Protein AF-A0A699JMF4-F1 (afdb_monomer_lite)

Sequence (129 aa):
PKIESVGDKENGKSSTGLNDEMCTFCEMAVVWMRNQIKRNETEDNIINYVNELCDRIPSPMGESAVECKSLSSLPTIAFTIGGKTFELTPEQYVLKISEGDVAQCISGFTAMDVPPPLGPLWYLPTAPF

Radius of gyration: 21.79 Å; chains: 1; bounding box: 47×46×60 Å

Foldseek 3Di:
DDDDDDDDDDDDDDDDPPVVVLVVLVVVLVVQLVVVVVVPDDPVVSVVSVVVSVVVRDDPQVVFWDDPVCLVVDDWDWDQDPNDIDTDGSVRQWDWPDDDPPTIIGGNDDDDDDDPPVDDDDDDDPDPD

Organism: Tanacetum cinerariifolium (NCBI:txid118510)

Structure (mmCIF, N/CA/C/O backbone):
data_AF-A0A699JMF4-F1
#
_entry.id   AF-A0A699JMF4-F1
#
loop_
_atom_site.group_PDB
_atom_site.id
_atom_site.type_symbol
_atom_site.label_atom_id
_atom_site.label_alt_id
_atom_site.label_comp_id
_atom_site.label_asym_id
_atom_site.label_entity_id
_atom_site.label_seq_id
_atom_site.pdbx_PDB_ins_code
_atom_site.Cartn_x
_atom_site.Cartn_y
_atom_site.Cartn_z
_atom_site.occupancy
_atom_site.B_iso_or_equiv
_atom_site.auth_seq_id
_atom_site.auth_comp_id
_atom_site.auth_asym_id
_atom_site.auth_atom_id
_atom_site.pdbx_PDB_model_num
ATOM 1 N N . PRO A 1 1 ? 20.951 28.473 37.637 1.00 33.50 1 PRO A N 1
ATOM 2 C CA . PRO A 1 1 ? 20.824 29.824 37.042 1.00 33.50 1 PRO A CA 1
ATOM 3 C C . PRO A 1 1 ? 21.251 29.803 35.569 1.00 33.50 1 PRO A C 1
ATOM 5 O O . PRO A 1 1 ? 22.403 29.509 35.286 1.00 33.50 1 PRO A O 1
ATOM 8 N N . LYS A 1 2 ? 20.260 30.020 34.693 1.00 36.28 2 LYS A N 1
ATOM 9 C CA . LYS A 1 2 ? 20.293 30.386 33.265 1.00 36.28 2 LYS A CA 1
ATOM 10 C C . LYS A 1 2 ? 21.492 29.906 32.424 1.00 36.28 2 LYS A C 1
ATOM 12 O O . LYS A 1 2 ? 22.580 30.458 32.513 1.00 36.28 2 LYS A O 1
ATOM 17 N N . ILE A 1 3 ? 21.233 28.950 31.534 1.00 39.56 3 ILE A N 1
ATOM 18 C CA . ILE A 1 3 ? 22.074 28.693 30.361 1.00 39.56 3 ILE A CA 1
ATOM 19 C C . ILE A 1 3 ? 21.263 29.184 29.161 1.00 39.56 3 ILE A C 1
ATOM 21 O O . ILE A 1 3 ? 20.134 28.736 28.961 1.00 39.56 3 ILE A O 1
ATOM 25 N N . GLU A 1 4 ? 21.785 30.179 28.448 1.00 40.97 4 GLU A N 1
ATOM 26 C CA . GLU A 1 4 ? 21.173 30.735 27.242 1.00 40.97 4 GLU A CA 1
ATOM 27 C C . GLU A 1 4 ? 21.438 29.859 26.016 1.00 40.97 4 GLU A C 1
ATOM 29 O O . GLU A 1 4 ? 22.466 29.195 25.896 1.00 40.97 4 GLU A O 1
ATOM 34 N N . SER A 1 5 ? 20.454 29.882 25.119 1.00 43.69 5 SER A N 1
ATOM 35 C CA . SER A 1 5 ? 20.429 29.228 23.817 1.00 43.69 5 SER A CA 1
ATOM 36 C C . SER A 1 5 ? 21.279 30.008 22.819 1.00 43.69 5 SER A C 1
ATOM 38 O O . SER A 1 5 ? 21.066 31.211 22.689 1.00 43.69 5 SER A O 1
ATOM 40 N N . VAL A 1 6 ? 22.101 29.314 22.032 1.00 43.88 6 VAL A N 1
ATOM 41 C CA . VAL A 1 6 ? 22.387 29.678 20.637 1.00 43.88 6 VAL A CA 1
ATOM 42 C C . VAL A 1 6 ? 22.614 28.385 19.864 1.00 43.88 6 VAL A C 1
ATOM 44 O O . VAL A 1 6 ? 23.492 27.589 20.191 1.00 43.88 6 VAL A O 1
ATOM 47 N N . GLY A 1 7 ? 21.801 28.185 18.839 1.00 32.97 7 GLY A N 1
ATOM 48 C CA . GLY A 1 7 ? 21.895 27.054 17.937 1.00 32.97 7 GLY A CA 1
ATOM 49 C C . GLY A 1 7 ? 20.863 27.176 16.834 1.00 32.97 7 GLY A C 1
ATOM 50 O O . GLY A 1 7 ? 20.073 26.257 16.648 1.00 32.97 7 GLY A O 1
ATOM 51 N N . ASP A 1 8 ? 20.864 28.309 16.128 1.00 41.78 8 ASP A N 1
ATOM 52 C CA . ASP A 1 8 ? 20.288 28.364 14.790 1.00 41.78 8 ASP A CA 1
ATOM 53 C C . ASP A 1 8 ? 20.980 27.298 13.940 1.00 41.78 8 ASP A C 1
ATOM 55 O O . ASP A 1 8 ? 22.184 27.355 13.676 1.00 41.78 8 ASP A O 1
ATOM 59 N N . LYS A 1 9 ? 20.209 26.301 13.522 1.00 40.00 9 LYS A N 1
ATOM 60 C CA . LYS A 1 9 ? 20.486 25.560 12.302 1.00 40.00 9 LYS A CA 1
ATOM 61 C C . LYS A 1 9 ? 19.206 25.580 11.502 1.00 40.00 9 LYS A C 1
ATOM 63 O O . LYS A 1 9 ? 18.217 24.956 11.879 1.00 40.00 9 LYS A O 1
ATOM 68 N N . GLU A 1 10 ? 19.255 26.373 10.439 1.00 47.22 10 GLU A N 1
ATOM 69 C CA . GLU A 1 10 ? 18.294 26.392 9.350 1.00 47.22 10 GLU A CA 1
ATOM 70 C C . GLU A 1 10 ? 17.879 24.956 9.020 1.00 47.22 10 GLU A C 1
ATOM 72 O O . GLU A 1 10 ? 18.681 24.168 8.515 1.00 47.22 10 GLU A O 1
ATOM 77 N N . ASN A 1 11 ? 16.640 24.592 9.355 1.00 33.19 11 ASN A N 1
ATOM 78 C CA . ASN A 1 11 ? 16.095 23.324 8.912 1.00 33.19 11 ASN A CA 1
ATOM 79 C C . ASN A 1 11 ? 15.464 23.549 7.541 1.00 33.19 11 ASN A C 1
ATOM 81 O O . ASN A 1 11 ? 14.502 24.306 7.395 1.00 33.19 11 ASN A O 1
ATOM 85 N N . GLY A 1 12 ? 16.089 22.928 6.543 1.00 31.70 12 GLY A N 1
ATOM 86 C CA . GLY A 1 12 ? 15.780 23.046 5.132 1.00 31.70 12 GLY A CA 1
ATOM 87 C C . GLY A 1 12 ? 14.294 22.888 4.847 1.00 31.70 12 GLY A C 1
ATOM 88 O O . GLY A 1 12 ? 13.692 21.833 5.036 1.00 31.70 12 GLY A O 1
ATOM 89 N N . LYS A 1 13 ? 13.720 23.965 4.325 1.00 39.41 13 LYS A N 1
ATOM 90 C CA . LYS A 1 13 ? 12.438 23.962 3.642 1.00 39.41 13 LYS A CA 1
ATOM 91 C C . LYS A 1 13 ? 12.582 23.174 2.345 1.00 39.41 13 LYS A C 1
ATOM 93 O O . LYS A 1 13 ? 13.325 23.587 1.462 1.00 39.41 13 LYS A O 1
ATOM 98 N N . SER A 1 14 ? 11.819 22.091 2.233 1.00 41.75 14 SER A N 1
ATOM 99 C CA . SER A 1 14 ? 10.962 21.780 1.078 1.00 41.75 14 SER A CA 1
ATOM 100 C C . SER A 1 14 ? 10.905 20.279 0.833 1.00 41.75 14 SER A C 1
ATOM 102 O O . SER A 1 14 ? 11.629 19.749 -0.006 1.00 41.75 14 SER A O 1
ATOM 104 N N . SER A 1 15 ? 9.996 19.600 1.524 1.00 46.81 15 SER A N 1
ATOM 105 C CA . SER A 1 15 ? 9.483 18.320 1.038 1.00 46.81 15 SER A CA 1
ATOM 106 C C . SER A 1 15 ? 8.177 17.910 1.706 1.00 46.81 15 SER A C 1
ATOM 108 O O . SER A 1 15 ? 8.028 16.730 1.974 1.00 46.81 15 SER A O 1
ATOM 110 N N . THR A 1 16 ? 7.221 18.793 2.041 1.00 47.03 16 THR A N 1
ATOM 111 C CA . THR A 1 16 ? 5.914 18.270 2.508 1.00 47.03 16 THR A CA 1
ATOM 112 C C . THR A 1 16 ? 4.793 19.300 2.604 1.00 47.03 16 THR A C 1
ATOM 114 O O . THR A 1 16 ? 4.531 19.849 3.664 1.00 47.03 16 THR A O 1
ATOM 117 N N . GLY A 1 17 ? 4.079 19.526 1.497 1.00 50.06 17 GLY A N 1
ATOM 118 C CA . GLY A 1 17 ? 2.716 20.079 1.570 1.00 50.06 17 GLY A CA 1
ATOM 119 C C . GLY A 1 17 ? 1.727 19.079 2.189 1.00 50.06 17 GLY A C 1
ATOM 120 O O . GLY A 1 17 ? 0.831 19.468 2.925 1.00 50.06 17 GLY A O 1
ATOM 121 N N . LEU A 1 18 ? 1.972 17.776 1.990 1.00 52.56 18 LEU A N 1
ATOM 122 C CA . LEU A 1 18 ? 1.111 16.688 2.467 1.00 52.56 18 LEU A CA 1
ATOM 123 C C . LEU A 1 18 ? 1.023 16.605 4.003 1.00 52.56 18 LEU A C 1
ATOM 125 O O . LEU A 1 18 ? -0.061 16.410 4.537 1.00 52.56 18 LEU A O 1
ATOM 129 N N . ASN A 1 19 ? 2.130 16.800 4.732 1.00 62.25 19 ASN A N 1
ATOM 130 C CA . ASN A 1 19 ? 2.123 16.685 6.199 1.00 62.25 19 ASN A CA 1
ATOM 131 C C . ASN A 1 19 ? 1.362 17.834 6.885 1.00 62.25 19 ASN A C 1
ATOM 133 O O . ASN A 1 19 ? 0.771 17.623 7.939 1.00 62.25 19 ASN A O 1
ATOM 137 N N . ASP A 1 20 ? 1.378 19.036 6.303 1.00 66.25 20 ASP A N 1
ATOM 138 C CA . ASP A 1 20 ? 0.724 20.225 6.871 1.00 66.25 20 ASP A CA 1
ATOM 139 C C . ASP A 1 20 ? -0.802 20.176 6.665 1.00 66.25 20 ASP A C 1
ATOM 141 O O . ASP A 1 20 ? -1.591 20.428 7.582 1.00 66.25 20 ASP A O 1
ATOM 145 N N . GLU A 1 21 ? -1.233 19.714 5.486 1.00 67.06 21 GLU A N 1
ATOM 146 C CA . GLU A 1 21 ? -2.640 19.411 5.208 1.00 67.06 21 GLU A CA 1
ATOM 147 C C . GLU A 1 21 ? -3.151 18.289 6.125 1.00 67.06 21 GLU A C 1
ATOM 149 O O . GLU A 1 21 ? -4.216 18.417 6.732 1.00 67.06 21 GLU A O 1
ATOM 154 N N . MET A 1 22 ? -2.365 17.227 6.322 1.00 68.12 22 MET A N 1
ATOM 155 C CA . MET A 1 22 ? -2.709 16.133 7.236 1.00 68.12 22 MET A CA 1
ATOM 156 C C . MET A 1 22 ? -2.803 16.570 8.701 1.00 68.12 22 MET A C 1
ATOM 158 O O . MET A 1 22 ? -3.718 16.131 9.398 1.00 68.12 22 MET A O 1
ATOM 162 N N . CYS A 1 23 ? -1.907 17.441 9.178 1.00 78.31 23 CYS A N 1
ATOM 163 C CA . CYS A 1 23 ? -2.015 18.029 10.516 1.00 78.31 23 CYS A CA 1
ATOM 164 C C . CYS A 1 23 ? -3.352 18.757 10.682 1.00 78.31 23 CYS A C 1
ATOM 166 O O . CYS A 1 23 ? -4.058 18.533 11.666 1.00 78.31 23 CYS A O 1
ATOM 168 N N . THR A 1 24 ? -3.747 19.540 9.677 1.00 82.75 24 THR A N 1
ATOM 169 C CA . THR A 1 24 ? -5.020 20.270 9.674 1.00 82.75 24 THR A CA 1
ATOM 170 C C . THR A 1 24 ? -6.220 19.314 9.723 1.00 82.75 24 THR A C 1
ATOM 172 O O . THR A 1 24 ? -7.142 19.512 10.517 1.00 82.75 24 THR A O 1
ATOM 175 N N . PHE A 1 25 ? -6.208 18.232 8.936 1.00 78.00 25 PHE A N 1
ATOM 176 C CA . PHE A 1 25 ? -7.267 17.215 8.972 1.00 78.00 25 PHE A CA 1
ATOM 177 C C . PHE A 1 25 ? -7.328 16.462 10.309 1.00 78.00 25 PHE A C 1
ATOM 179 O O . PHE A 1 25 ? -8.423 16.246 10.830 1.00 78.00 25 PHE A O 1
ATOM 186 N N . CYS A 1 26 ? -6.182 16.122 10.904 1.00 79.38 26 CYS A N 1
ATOM 187 C CA . CYS A 1 26 ? -6.109 15.503 12.228 1.00 79.38 26 CYS A CA 1
ATOM 188 C C . CYS A 1 26 ? -6.661 16.425 13.325 1.00 79.38 26 CYS A C 1
ATOM 190 O O . CYS A 1 26 ? -7.437 15.983 14.175 1.00 79.38 26 CYS A O 1
ATOM 192 N N . GLU A 1 27 ? -6.314 17.713 13.305 1.00 84.31 27 GLU A N 1
ATOM 193 C CA . GLU A 1 27 ? -6.845 18.695 14.253 1.00 84.31 27 GLU A CA 1
ATOM 194 C C . GLU A 1 27 ? -8.364 18.835 14.128 1.00 84.31 27 GLU A C 1
ATOM 196 O O . GLU A 1 27 ? -9.079 18.789 15.136 1.00 84.31 27 GLU A O 1
ATOM 201 N N . MET A 1 28 ? -8.871 18.921 12.894 1.00 83.75 28 MET A N 1
ATOM 202 C CA . MET A 1 28 ? -10.309 18.939 12.633 1.00 83.75 28 MET A CA 1
ATOM 203 C C . MET A 1 28 ? -10.990 17.662 13.142 1.00 83.75 28 MET A C 1
ATOM 205 O O . MET A 1 28 ? -11.985 17.761 13.862 1.00 83.75 28 MET A O 1
ATOM 209 N N . ALA A 1 29 ? -10.434 16.478 12.866 1.00 82.50 29 ALA A N 1
ATOM 210 C CA . ALA A 1 29 ? -10.971 15.198 13.332 1.00 82.50 29 ALA A CA 1
ATOM 211 C C . ALA A 1 29 ? -11.048 15.123 14.867 1.00 82.50 29 ALA A C 1
ATOM 213 O O . ALA A 1 29 ? -12.065 14.714 15.430 1.00 82.50 29 ALA A O 1
ATOM 214 N N . VAL A 1 30 ? -10.013 15.587 15.573 1.00 84.56 30 VAL A N 1
ATOM 215 C CA . VAL A 1 30 ? -9.999 15.627 17.043 1.00 84.56 30 VAL A CA 1
ATOM 216 C C . VAL A 1 30 ? -11.040 16.605 17.597 1.00 84.56 30 VAL A C 1
ATOM 218 O O . VAL A 1 30 ? -11.684 16.312 18.608 1.00 84.56 30 VAL A O 1
ATOM 221 N N . VAL A 1 31 ? -11.253 17.757 16.954 1.00 86.25 31 VAL A N 1
ATOM 222 C CA . VAL A 1 31 ? -12.325 18.694 17.336 1.00 86.25 31 VAL A CA 1
ATOM 223 C C . VAL A 1 31 ? -13.704 18.059 17.136 1.00 86.25 31 VAL A C 1
ATOM 225 O O . VAL A 1 31 ? -14.559 18.166 18.019 1.00 86.25 31 VAL A O 1
ATOM 228 N N . TRP A 1 32 ? -13.903 17.354 16.023 1.00 82.31 32 TRP A N 1
ATOM 229 C CA . TRP A 1 32 ? -15.146 16.655 15.697 1.00 82.31 32 TRP A CA 1
ATOM 230 C C . TRP A 1 32 ? -15.447 15.537 16.700 1.00 82.31 32 TRP A C 1
ATOM 232 O O . TRP A 1 32 ? -16.573 15.462 17.189 1.00 82.31 32 TRP A O 1
ATOM 242 N N . MET A 1 33 ? -14.450 14.730 17.075 1.00 81.81 33 MET A N 1
ATOM 243 C CA . MET A 1 33 ? -14.583 13.703 18.118 1.00 81.81 33 MET A CA 1
ATOM 244 C C . MET A 1 33 ? -14.920 14.313 19.485 1.00 81.81 33 MET A C 1
ATOM 246 O O . MET A 1 33 ? -15.840 13.867 20.171 1.00 81.81 33 MET A O 1
ATOM 250 N N . ARG A 1 34 ? -14.224 15.389 19.880 1.00 82.62 34 ARG A N 1
ATOM 251 C CA . ARG A 1 34 ? -14.487 16.080 21.154 1.00 82.62 34 ARG A CA 1
ATOM 252 C C . ARG A 1 34 ? -15.888 16.684 21.225 1.00 82.62 34 ARG A C 1
ATOM 254 O O . ARG A 1 34 ? -16.428 16.787 22.324 1.00 82.62 34 ARG A O 1
ATOM 261 N N . ASN A 1 35 ? -16.466 17.103 20.100 1.00 83.06 35 ASN A N 1
ATOM 262 C CA . ASN A 1 35 ? -17.826 17.640 20.068 1.00 83.06 35 ASN A CA 1
ATOM 263 C C . ASN A 1 35 ? -18.864 16.583 20.486 1.00 83.06 35 ASN A C 1
ATOM 265 O O . ASN A 1 35 ? -19.742 16.905 21.282 1.00 83.06 35 ASN A O 1
ATOM 269 N N . GLN A 1 36 ? -18.711 15.327 20.050 1.00 76.38 36 GLN A N 1
ATOM 270 C CA . GLN A 1 36 ? -19.625 14.247 20.448 1.00 76.38 36 GLN A CA 1
ATOM 271 C C . GLN A 1 36 ? -19.438 13.799 21.893 1.00 76.38 36 GLN A C 1
ATOM 273 O O . GLN A 1 36 ? -20.416 13.667 22.625 1.00 76.38 36 GLN A O 1
ATOM 278 N N . ILE A 1 37 ? -18.191 13.696 22.367 1.00 77.38 37 ILE A N 1
ATOM 279 C CA . ILE A 1 37 ? -17.918 13.374 23.780 1.00 77.38 37 ILE A CA 1
ATOM 280 C C . ILE A 1 37 ? -18.531 14.437 24.711 1.00 77.38 37 ILE A C 1
ATOM 282 O O . ILE A 1 37 ? -19.042 14.119 25.782 1.00 77.38 37 ILE A O 1
ATOM 286 N N . LYS A 1 38 ? -18.546 15.711 24.292 1.00 77.56 38 LYS A N 1
ATOM 287 C CA . LYS A 1 38 ? -19.195 16.798 25.043 1.00 77.56 38 LYS A CA 1
ATOM 288 C C . LYS A 1 38 ? -20.724 16.729 25.043 1.00 77.56 38 LYS A C 1
ATOM 290 O O . LYS A 1 38 ? -21.335 17.376 25.890 1.00 77.56 38 LYS A O 1
ATOM 295 N N . ARG A 1 39 ? -21.350 15.995 24.119 1.00 76.62 39 ARG A N 1
ATOM 296 C CA . ARG A 1 39 ? -22.813 15.935 23.976 1.00 76.62 39 ARG A CA 1
ATOM 297 C C . ARG A 1 39 ? -23.503 14.857 24.817 1.00 76.62 39 ARG A C 1
ATOM 299 O O . ARG A 1 39 ? -24.722 14.770 24.748 1.00 76.62 39 ARG A O 1
ATOM 306 N N . ASN A 1 40 ? -22.783 14.130 25.678 1.00 68.69 40 ASN A N 1
ATOM 307 C CA . ASN A 1 40 ? -23.355 13.086 26.546 1.00 68.69 40 ASN A CA 1
ATOM 308 C C . ASN A 1 40 ? -24.218 12.075 25.755 1.00 68.69 40 ASN A C 1
ATOM 310 O O . ASN A 1 40 ? -25.308 11.697 26.188 1.00 68.69 40 ASN A O 1
ATOM 314 N N . GLU A 1 41 ? -23.751 11.713 24.556 1.00 75.25 41 GLU A N 1
ATOM 315 C CA . GLU A 1 41 ? -24.389 10.734 23.673 1.00 75.25 41 GLU A CA 1
ATOM 316 C C . GLU A 1 41 ? -24.190 9.297 24.186 1.00 75.25 41 GLU A C 1
ATOM 318 O O . GLU A 1 41 ? -23.375 9.040 25.073 1.00 75.25 41 GLU A O 1
ATOM 323 N N . THR A 1 42 ? -24.946 8.346 23.629 1.00 83.19 42 THR A N 1
ATOM 324 C CA . THR A 1 42 ? -24.764 6.916 23.910 1.00 83.19 42 THR A CA 1
ATOM 325 C C . THR A 1 42 ? -23.490 6.384 23.251 1.00 83.19 42 THR A C 1
ATOM 327 O O . THR A 1 42 ? -23.072 6.868 22.200 1.00 83.19 42 THR A O 1
ATOM 330 N N . GLU A 1 43 ? -22.892 5.350 23.845 1.00 82.69 43 GLU A N 1
ATOM 331 C CA . GLU A 1 43 ? -21.672 4.699 23.342 1.00 82.69 43 GLU A CA 1
ATOM 332 C C . GLU A 1 43 ? -21.803 4.259 21.873 1.00 82.69 43 GLU A C 1
ATOM 334 O O . GLU A 1 43 ? -20.920 4.539 21.063 1.00 82.69 43 GLU A O 1
ATOM 339 N N . ASP A 1 44 ? -22.952 3.689 21.499 1.00 81.56 44 ASP A N 1
ATOM 340 C CA . ASP A 1 44 ? -23.233 3.255 20.125 1.00 81.56 44 ASP A CA 1
ATOM 341 C C . ASP A 1 44 ? -23.226 4.414 19.115 1.00 81.56 44 ASP A C 1
ATOM 343 O O . ASP A 1 44 ? -22.739 4.272 17.992 1.00 81.56 44 ASP A O 1
ATOM 347 N N . ASN A 1 45 ? -23.731 5.588 19.508 1.00 81.94 45 AS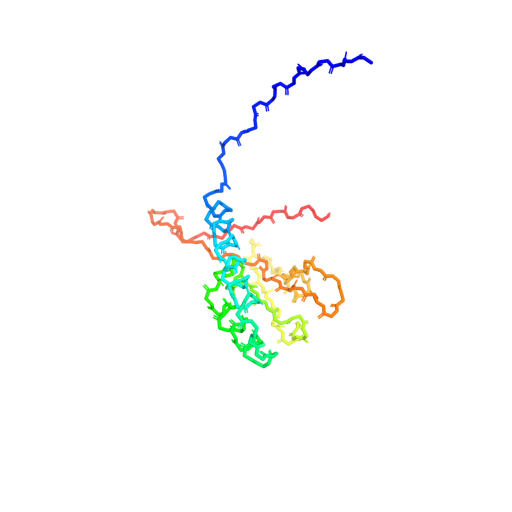N A N 1
ATOM 348 C CA . ASN A 1 45 ? -23.731 6.770 18.643 1.00 81.94 45 ASN A CA 1
ATOM 349 C C . ASN A 1 45 ? -22.311 7.316 18.456 1.00 81.94 45 ASN A C 1
ATOM 351 O O . ASN A 1 45 ? -21.957 7.732 17.353 1.00 81.94 45 ASN A O 1
ATOM 355 N N . ILE A 1 46 ? -21.481 7.253 19.503 1.00 83.19 46 ILE A N 1
ATOM 356 C CA . ILE A 1 4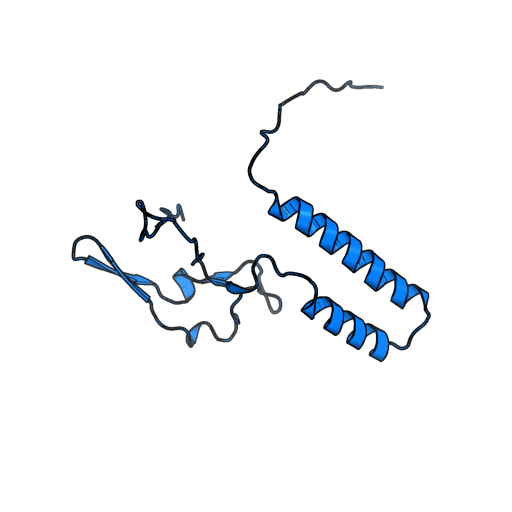6 ? -20.072 7.653 19.440 1.00 83.19 46 ILE A CA 1
ATOM 357 C C . ILE A 1 46 ? -19.300 6.718 18.501 1.00 83.19 46 ILE A C 1
ATOM 359 O O . ILE A 1 46 ? -18.562 7.204 17.647 1.00 83.19 46 ILE A O 1
ATOM 363 N N . ILE A 1 47 ? -19.499 5.398 18.603 1.00 83.56 47 ILE A N 1
ATOM 364 C CA . ILE A 1 47 ? -18.847 4.407 17.727 1.00 83.56 47 ILE A CA 1
ATOM 365 C C . ILE A 1 47 ? -19.246 4.637 16.263 1.00 83.56 47 ILE A C 1
ATOM 367 O O . ILE A 1 47 ? -18.380 4.705 15.390 1.00 83.56 47 ILE A O 1
ATOM 371 N N . ASN A 1 48 ? -20.542 4.812 15.987 1.00 84.88 48 ASN A N 1
ATOM 372 C CA . ASN A 1 48 ? -21.028 5.065 14.628 1.00 84.88 48 ASN A CA 1
ATOM 373 C C . ASN A 1 48 ? -20.457 6.364 14.043 1.00 84.88 48 ASN A C 1
ATOM 375 O O . ASN A 1 48 ? -20.034 6.389 12.890 1.00 84.88 48 ASN A O 1
ATOM 379 N N . TYR A 1 49 ? -20.374 7.425 14.848 1.00 82.56 49 TYR A N 1
ATOM 380 C CA . TYR A 1 49 ? -19.779 8.690 14.428 1.00 82.56 49 TYR A CA 1
ATOM 381 C C . TYR A 1 49 ? -18.272 8.583 14.150 1.00 82.56 49 TYR A C 1
ATOM 383 O O . TYR A 1 49 ? -17.776 9.183 13.198 1.00 82.56 49 TYR A O 1
ATOM 391 N N . VAL A 1 50 ? -17.536 7.811 14.957 1.00 83.19 50 VAL A N 1
ATOM 392 C CA . VAL A 1 50 ? -16.110 7.540 14.717 1.00 83.19 50 VAL A CA 1
ATOM 393 C C . VAL A 1 50 ? -15.916 6.769 13.410 1.00 83.19 50 VAL A C 1
ATOM 395 O O . VAL A 1 50 ? -15.035 7.133 12.637 1.00 83.19 50 VAL A O 1
ATOM 398 N N . AS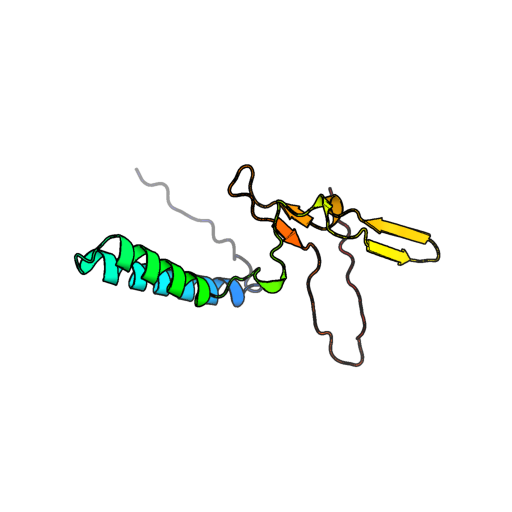N A 1 51 ? -16.760 5.778 13.114 1.00 81.12 51 ASN A N 1
ATOM 399 C CA . ASN A 1 51 ? -16.691 5.042 11.848 1.00 81.12 51 ASN A CA 1
ATOM 400 C C . ASN A 1 51 ? -16.943 5.957 10.635 1.00 81.12 51 ASN A C 1
ATOM 402 O O . ASN A 1 51 ? -16.154 5.944 9.694 1.00 81.12 51 ASN A O 1
ATOM 406 N N . GLU A 1 52 ? -17.961 6.827 10.682 1.00 81.44 52 GLU A N 1
ATOM 407 C CA . GLU A 1 52 ? -18.189 7.816 9.611 1.00 81.44 52 GLU A CA 1
ATOM 408 C C . GLU A 1 52 ? -17.016 8.795 9.437 1.00 81.44 52 GLU A C 1
ATOM 410 O O . GLU A 1 52 ? -16.749 9.273 8.332 1.00 81.44 52 GLU A O 1
ATOM 415 N N . LEU A 1 53 ? -16.331 9.137 10.530 1.00 77.88 53 LEU A N 1
ATOM 416 C CA . LEU A 1 53 ? -15.136 9.972 10.493 1.00 77.88 53 LEU A CA 1
ATOM 417 C C . LEU A 1 53 ? -13.955 9.243 9.849 1.00 77.88 53 LEU A C 1
ATOM 419 O O . LEU A 1 53 ? -13.252 9.856 9.050 1.00 77.88 53 LEU A O 1
ATOM 423 N N . CYS A 1 54 ? -13.749 7.960 10.153 1.00 75.81 54 CYS A N 1
ATOM 424 C CA . CYS A 1 54 ? -12.703 7.145 9.534 1.00 75.81 54 CYS A CA 1
ATOM 425 C C . CYS A 1 54 ? -12.832 7.102 8.005 1.00 75.81 54 CYS A C 1
ATOM 427 O O . CYS A 1 54 ? -11.819 7.220 7.323 1.00 75.81 54 CYS A O 1
ATOM 429 N N . ASP A 1 55 ? -14.055 7.040 7.472 1.00 72.25 55 ASP A N 1
ATOM 430 C CA . ASP A 1 55 ? -14.307 7.053 6.022 1.00 72.25 55 ASP A CA 1
ATOM 431 C C . ASP A 1 55 ? -14.023 8.415 5.362 1.00 72.25 55 ASP A C 1
ATOM 433 O O . ASP A 1 55 ? -13.814 8.504 4.151 1.00 72.25 55 ASP A O 1
ATOM 437 N N . ARG A 1 56 ? -14.039 9.502 6.143 1.00 70.69 56 ARG A N 1
ATOM 438 C CA . ARG A 1 56 ? -13.845 10.880 5.657 1.00 70.69 56 ARG A CA 1
ATOM 439 C C . ARG A 1 56 ? -12.439 11.416 5.891 1.00 70.69 56 ARG A C 1
ATOM 441 O O . ARG A 1 56 ? -12.086 12.438 5.302 1.00 70.69 56 ARG A O 1
ATOM 448 N N . ILE A 1 57 ? -11.654 10.777 6.754 1.00 72.88 57 ILE A N 1
ATOM 449 C CA . ILE A 1 57 ? -10.270 11.168 7.005 1.00 72.88 57 ILE A CA 1
ATOM 450 C C . ILE A 1 57 ? -9.414 10.614 5.862 1.00 72.88 57 ILE A C 1
ATOM 452 O O . ILE A 1 57 ? -9.330 9.395 5.700 1.00 72.88 57 ILE A O 1
ATOM 456 N N . PRO A 1 58 ? -8.764 11.478 5.063 1.00 62.47 58 PRO A N 1
ATOM 457 C CA . PRO A 1 58 ? -7.887 11.011 4.003 1.00 62.47 58 PRO A CA 1
ATOM 458 C C . PRO A 1 58 ? -6.740 10.204 4.616 1.00 62.47 58 PRO A C 1
ATOM 460 O O . PRO A 1 58 ? -5.947 10.724 5.402 1.00 62.47 58 PRO A O 1
ATOM 463 N N . SER A 1 59 ? -6.658 8.919 4.265 1.00 61.81 59 SER A N 1
ATOM 464 C CA . SER A 1 59 ? -5.506 8.100 4.623 1.00 61.81 59 SER A CA 1
ATOM 465 C C . SER A 1 59 ? -4.364 8.436 3.664 1.00 61.81 59 SER A C 1
ATOM 467 O O . SER A 1 59 ? -4.489 8.167 2.467 1.00 61.81 59 SER A O 1
ATOM 469 N N . PRO A 1 60 ? -3.228 8.966 4.149 1.00 58.22 60 PRO A N 1
ATOM 470 C CA . PRO A 1 60 ? -2.066 9.274 3.307 1.00 58.22 60 PRO A CA 1
ATOM 471 C C . PRO A 1 60 ? -1.484 8.038 2.612 1.00 58.22 60 PRO A C 1
ATOM 473 O O . PRO A 1 60 ? -0.704 8.160 1.676 1.00 58.22 60 PRO A O 1
ATOM 476 N N . MET A 1 61 ? -1.848 6.844 3.088 1.00 58.22 61 MET A N 1
ATOM 477 C CA . MET A 1 61 ? -1.390 5.559 2.570 1.00 58.22 61 MET A CA 1
ATOM 478 C C . MET A 1 61 ? -2.540 4.734 1.980 1.00 58.22 61 MET A C 1
ATOM 480 O O . MET A 1 61 ? -2.357 3.546 1.737 1.00 58.22 61 MET A O 1
ATOM 484 N N . GLY A 1 62 ? -3.730 5.325 1.804 1.00 63.19 62 GLY A N 1
ATOM 485 C CA . GLY A 1 62 ? -4.977 4.600 1.537 1.00 63.19 62 GLY A CA 1
ATOM 486 C C . GLY A 1 62 ? -4.928 3.683 0.315 1.00 63.19 62 GLY A C 1
ATOM 487 O O . GLY A 1 62 ? -5.391 2.553 0.389 1.00 63.19 62 GLY A O 1
ATOM 488 N N . GLU A 1 63 ? -4.300 4.123 -0.776 1.00 63.28 63 GLU A N 1
ATOM 489 C CA . GLU A 1 63 ? -4.155 3.320 -2.003 1.00 63.28 63 GLU A CA 1
ATOM 490 C C . GLU A 1 63 ? -3.097 2.212 -1.887 1.00 63.28 63 GLU A C 1
ATOM 492 O O . GLU A 1 63 ? -3.082 1.269 -2.675 1.00 63.28 63 GLU A O 1
ATOM 497 N N . SER A 1 64 ? -2.207 2.313 -0.900 1.00 74.25 64 SER A N 1
ATOM 498 C CA . SER A 1 64 ? -1.106 1.375 -0.691 1.00 74.25 64 SER A CA 1
ATOM 499 C C . SER A 1 64 ? -1.348 0.441 0.496 1.00 74.25 64 SER A C 1
ATOM 501 O O . SER A 1 64 ? -0.563 -0.482 0.688 1.00 74.25 64 SER A O 1
ATOM 503 N N . ALA A 1 65 ? -2.391 0.647 1.302 1.00 80.94 65 ALA A N 1
ATOM 504 C CA . ALA A 1 65 ? -2.697 -0.210 2.442 1.00 80.94 65 ALA A CA 1
ATOM 505 C C . ALA A 1 65 ? -3.167 -1.598 1.978 1.00 80.94 65 ALA A C 1
ATOM 507 O O . ALA A 1 65 ? -4.001 -1.724 1.084 1.00 80.94 65 ALA A O 1
ATOM 508 N N . VAL A 1 66 ? -2.642 -2.651 2.605 1.00 84.06 66 VAL A N 1
ATOM 509 C CA . VAL A 1 66 ? -3.019 -4.042 2.321 1.00 84.06 66 VAL A CA 1
ATOM 510 C C . VAL A 1 66 ? -3.350 -4.784 3.610 1.00 84.06 66 VAL A C 1
ATOM 512 O O . VAL A 1 66 ? -2.827 -4.473 4.681 1.00 84.06 66 VAL A O 1
ATOM 515 N N . GLU A 1 67 ? -4.208 -5.798 3.523 1.00 84.62 67 GLU A N 1
ATOM 516 C CA . GLU A 1 67 ? -4.517 -6.645 4.671 1.00 84.62 67 GLU A CA 1
ATOM 517 C C . GLU A 1 67 ? -3.310 -7.518 5.045 1.00 84.62 67 GLU A C 1
ATOM 519 O O . GLU A 1 67 ? -2.917 -8.431 4.319 1.00 84.62 67 GLU A O 1
ATOM 524 N N . CYS A 1 68 ? -2.740 -7.297 6.234 1.00 84.88 68 CYS A N 1
ATOM 525 C CA . CYS A 1 68 ? -1.606 -8.094 6.715 1.00 84.88 68 CYS A CA 1
ATOM 526 C C . CYS A 1 68 ? -1.907 -9.599 6.804 1.00 84.88 68 CYS A C 1
ATOM 528 O O . CYS A 1 68 ? -1.003 -10.423 6.662 1.00 84.88 68 CYS A O 1
ATOM 530 N N . LYS A 1 69 ? -3.172 -9.967 7.053 1.00 85.81 69 LYS A N 1
ATOM 531 C CA . LYS A 1 69 ? -3.614 -11.364 7.185 1.00 85.81 69 LYS A CA 1
ATOM 532 C C . LYS A 1 69 ? -3.627 -12.108 5.849 1.00 85.81 69 LYS A C 1
ATOM 534 O O . LYS A 1 69 ? -3.514 -13.329 5.847 1.00 85.81 69 LYS A O 1
ATOM 539 N N . SER A 1 70 ? -3.738 -11.390 4.733 1.00 85.25 70 SER A N 1
ATOM 540 C CA . SER A 1 70 ? -3.824 -11.965 3.392 1.00 85.25 70 SER A CA 1
ATOM 541 C C . SER A 1 70 ? -2.500 -11.893 2.623 1.00 85.25 70 SER A C 1
ATOM 543 O O . SER A 1 70 ? -2.492 -12.138 1.419 1.00 85.25 70 SER A O 1
ATOM 545 N N . LEU A 1 71 ? -1.373 -11.603 3.289 1.00 88.19 71 LEU A N 1
ATOM 546 C CA . LEU A 1 71 ? -0.050 -11.513 2.652 1.00 88.19 71 LEU A CA 1
ATOM 547 C C . LEU A 1 71 ? 0.302 -12.754 1.826 1.00 88.19 71 LEU A C 1
ATOM 549 O O . LEU A 1 71 ? 0.7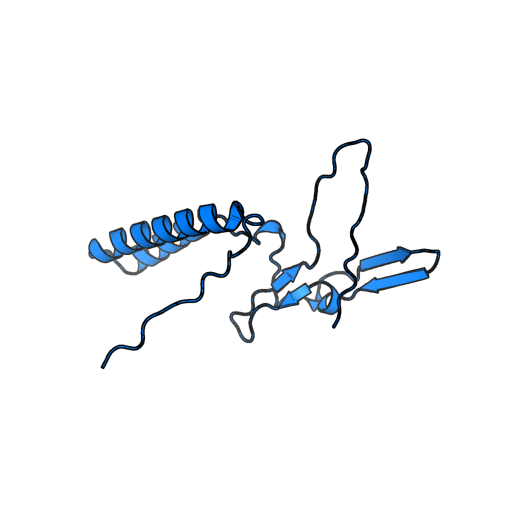22 -12.630 0.682 1.00 88.19 71 LEU A O 1
ATOM 553 N N . SER A 1 72 ? 0.045 -13.944 2.371 1.00 87.38 72 SER A N 1
ATOM 554 C CA . SER A 1 72 ? 0.321 -15.222 1.703 1.00 87.38 72 SER A CA 1
ATOM 555 C C . SER A 1 72 ? -0.534 -15.481 0.458 1.00 87.38 72 SER A C 1
ATOM 557 O O . SER A 1 72 ? -0.221 -16.376 -0.321 1.00 87.38 72 SER A O 1
ATOM 559 N N . SER A 1 73 ? -1.625 -14.731 0.277 1.00 91.25 73 SER A N 1
ATOM 560 C CA . SER A 1 73 ? -2.494 -14.822 -0.902 1.00 91.25 73 SER A CA 1
ATOM 561 C C . SER A 1 73 ? -2.097 -13.858 -2.019 1.00 91.25 73 SER A C 1
ATOM 563 O O . SER A 1 73 ? -2.632 -13.949 -3.125 1.00 91.25 73 SER A O 1
ATOM 565 N N . LEU A 1 74 ? -1.181 -12.926 -1.741 1.00 91.88 74 LEU A N 1
ATOM 566 C CA . LEU A 1 74 ? -0.726 -11.970 -2.735 1.00 91.88 74 LEU A CA 1
ATOM 567 C C . LEU A 1 74 ? 0.243 -12.639 -3.731 1.00 91.88 74 LEU A C 1
ATOM 569 O O . LEU A 1 74 ? 0.956 -13.578 -3.371 1.00 91.88 74 LEU A O 1
ATOM 573 N N . PRO A 1 75 ? 0.275 -12.185 -4.994 1.00 94.06 75 PRO A N 1
ATOM 574 C CA . PRO A 1 75 ? 1.102 -12.806 -6.018 1.00 94.06 75 PRO A CA 1
ATOM 575 C C . PRO A 1 75 ? 2.579 -12.427 -5.879 1.00 94.06 75 PRO A C 1
ATOM 577 O O . PRO A 1 75 ? 2.919 -11.289 -5.571 1.00 94.06 75 PRO A O 1
ATOM 580 N N . THR A 1 76 ? 3.470 -13.348 -6.236 1.00 94.38 76 THR A N 1
ATOM 581 C CA . THR A 1 76 ? 4.869 -13.003 -6.519 1.00 94.38 76 THR A CA 1
ATOM 582 C C . THR A 1 76 ? 4.937 -12.122 -7.767 1.00 94.38 76 THR A C 1
ATOM 584 O O . THR A 1 76 ? 4.364 -12.457 -8.806 1.00 94.38 76 THR A O 1
ATOM 587 N N . ILE A 1 77 ? 5.654 -11.003 -7.679 1.00 92.81 77 ILE A N 1
ATOM 588 C CA . ILE A 1 77 ? 5.851 -10.054 -8.783 1.00 92.81 77 ILE A CA 1
ATOM 589 C C . ILE A 1 77 ? 7.252 -10.254 -9.358 1.00 92.81 77 ILE A C 1
ATOM 591 O O . ILE A 1 77 ? 8.186 -10.543 -8.617 1.00 92.81 77 ILE A O 1
ATOM 595 N N . ALA A 1 78 ? 7.424 -10.083 -10.669 1.00 93.56 78 ALA A N 1
ATOM 596 C CA . ALA A 1 78 ? 8.716 -10.252 -11.325 1.00 93.56 78 ALA A CA 1
ATOM 597 C C . ALA A 1 78 ? 9.079 -9.053 -12.211 1.00 93.56 78 ALA A C 1
ATOM 599 O O . ALA A 1 78 ? 8.287 -8.627 -13.051 1.00 93.56 78 ALA A O 1
ATOM 600 N N . PHE A 1 79 ? 10.308 -8.554 -12.070 1.00 91.19 79 PHE A N 1
ATOM 601 C CA . PHE A 1 79 ? 10.887 -7.513 -12.922 1.00 91.19 79 PHE A CA 1
ATOM 602 C C . PHE A 1 79 ? 12.001 -8.095 -13.790 1.00 91.19 79 PHE A C 1
ATOM 604 O O . P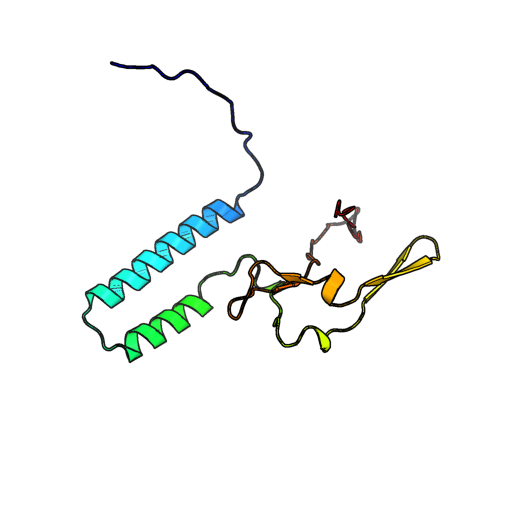HE A 1 79 ? 12.902 -8.761 -13.286 1.00 91.19 79 PHE A O 1
ATOM 611 N N . THR A 1 80 ? 11.978 -7.825 -15.097 1.00 92.81 80 THR A N 1
ATOM 612 C CA . THR A 1 80 ? 13.058 -8.237 -16.009 1.00 92.81 80 THR A CA 1
ATOM 613 C C . THR A 1 80 ? 13.971 -7.052 -16.301 1.00 92.81 80 THR A C 1
ATOM 615 O O . THR A 1 80 ? 13.563 -6.105 -16.969 1.00 92.81 80 THR A O 1
ATOM 618 N N . ILE A 1 81 ? 15.215 -7.102 -15.821 1.00 91.38 81 ILE A N 1
ATOM 619 C CA . ILE A 1 81 ? 16.202 -6.024 -15.965 1.00 91.38 81 ILE A CA 1
ATOM 620 C C . ILE A 1 81 ? 17.465 -6.609 -16.592 1.00 91.38 81 ILE A C 1
ATOM 622 O O . ILE A 1 81 ? 18.088 -7.516 -16.040 1.00 91.38 81 ILE A O 1
ATOM 626 N N . GLY A 1 82 ? 17.837 -6.120 -17.778 1.00 90.94 82 GLY A N 1
ATOM 627 C CA . GLY A 1 82 ? 19.027 -6.602 -18.491 1.00 90.94 82 GLY A CA 1
ATOM 628 C C . GLY A 1 82 ? 18.993 -8.102 -18.815 1.00 90.94 82 GLY A C 1
ATOM 629 O O . GLY A 1 82 ? 20.028 -8.761 -18.768 1.00 90.94 82 GLY A O 1
ATOM 630 N N . GLY A 1 83 ? 17.804 -8.656 -19.083 1.00 92.38 83 GLY A N 1
ATOM 631 C CA . GLY A 1 83 ? 17.610 -10.082 -19.380 1.00 92.38 83 GLY A CA 1
ATOM 632 C C . GLY A 1 83 ? 17.628 -11.007 -18.158 1.00 92.38 83 GLY A C 1
ATOM 633 O O . GLY A 1 83 ? 17.541 -12.220 -18.322 1.00 92.38 83 GLY A O 1
A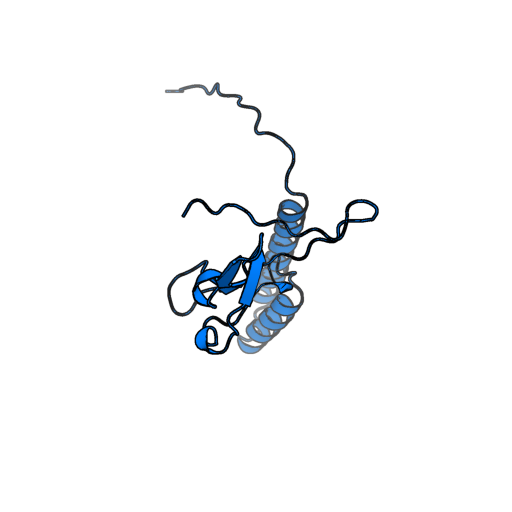TOM 634 N N . LYS A 1 84 ? 17.730 -10.459 -16.941 1.00 93.81 84 LYS A N 1
ATOM 635 C CA . LYS A 1 84 ? 17.605 -11.208 -15.687 1.00 93.81 84 LYS A CA 1
ATOM 636 C C . LYS A 1 84 ? 16.255 -10.926 -15.042 1.00 93.81 84 LYS A C 1
ATOM 638 O O . LYS A 1 84 ? 15.851 -9.768 -14.956 1.00 93.81 84 LYS A O 1
ATOM 643 N N . THR A 1 85 ? 15.596 -11.978 -14.573 1.00 95.00 85 THR A N 1
ATOM 644 C CA . THR A 1 85 ? 14.330 -11.886 -13.841 1.00 95.00 85 THR A CA 1
ATOM 645 C C . THR A 1 85 ? 14.605 -11.791 -12.345 1.00 95.00 85 THR A C 1
ATOM 647 O O . THR A 1 85 ? 15.316 -12.626 -11.790 1.00 95.00 85 THR A O 1
ATOM 650 N N . PHE A 1 86 ? 14.039 -10.773 -11.706 1.00 92.12 86 PHE A N 1
ATOM 651 C CA . PHE A 1 86 ? 14.071 -10.551 -10.266 1.00 92.12 86 PHE A CA 1
ATOM 652 C C . PHE A 1 86 ? 12.662 -10.745 -9.720 1.00 92.12 86 PHE A C 1
ATOM 654 O O . PHE A 1 86 ? 11.771 -9.952 -10.024 1.00 92.12 86 PHE A O 1
ATOM 661 N N . GLU A 1 87 ? 12.466 -11.808 -8.948 1.00 94.88 87 GLU A N 1
ATOM 662 C CA . GLU A 1 87 ? 11.194 -12.110 -8.298 1.00 94.88 87 GLU A CA 1
ATOM 663 C C . GLU A 1 87 ? 11.151 -11.492 -6.899 1.00 94.88 87 GLU A C 1
ATOM 665 O O . GLU A 1 87 ? 12.125 -11.553 -6.147 1.00 94.88 87 GLU A O 1
ATOM 670 N N . LEU A 1 88 ? 10.013 -10.891 -6.565 1.00 92.38 88 LEU A N 1
ATOM 671 C CA . LEU A 1 88 ? 9.706 -10.305 -5.271 1.00 92.38 88 LEU A CA 1
ATOM 672 C C . LEU A 1 88 ? 8.488 -11.022 -4.699 1.00 92.38 88 LEU A C 1
ATOM 674 O O . LEU A 1 88 ? 7.389 -10.965 -5.255 1.00 92.38 88 LEU A O 1
ATOM 678 N N . THR A 1 89 ? 8.700 -11.694 -3.577 1.00 93.75 89 THR A N 1
ATOM 679 C CA . THR A 1 89 ? 7.632 -12.296 -2.773 1.00 93.75 89 THR A CA 1
ATOM 680 C C . THR A 1 89 ? 6.827 -11.215 -2.039 1.00 93.75 89 THR A C 1
ATOM 682 O O . THR A 1 89 ? 7.351 -10.115 -1.820 1.00 93.75 89 THR A O 1
ATOM 685 N N . PRO A 1 90 ? 5.575 -11.496 -1.628 1.00 92.62 90 PRO A N 1
ATOM 686 C CA . PRO A 1 90 ? 4.764 -10.577 -0.824 1.00 92.62 90 PRO A CA 1
ATOM 687 C C . PRO A 1 90 ? 5.483 -10.007 0.395 1.00 92.62 90 PRO A C 1
ATOM 689 O O . PRO A 1 90 ? 5.347 -8.828 0.708 1.00 92.62 90 PRO A O 1
ATOM 692 N N . GLU A 1 91 ? 6.314 -10.813 1.047 1.00 89.75 91 GLU A N 1
ATOM 693 C CA . GLU A 1 91 ? 7.100 -10.412 2.209 1.00 89.75 91 GLU A CA 1
ATOM 694 C C . GLU A 1 91 ? 8.192 -9.386 1.873 1.00 89.75 91 GLU A C 1
ATOM 696 O O . GLU A 1 91 ? 8.644 -8.668 2.761 1.00 89.75 91 GLU A O 1
ATOM 701 N N . GLN A 1 92 ? 8.626 -9.316 0.611 1.00 89.25 92 GLN A N 1
ATOM 702 C CA . GLN A 1 92 ? 9.683 -8.411 0.153 1.00 89.25 92 GLN A CA 1
ATOM 703 C C . GLN A 1 92 ? 9.148 -7.081 -0.371 1.00 89.25 92 GLN A C 1
ATOM 705 O O . GLN A 1 92 ? 9.840 -6.072 -0.256 1.00 89.25 92 GLN A O 1
ATOM 710 N N . TYR A 1 93 ? 7.951 -7.064 -0.966 1.00 89.75 93 TYR A N 1
ATOM 711 C CA . TYR A 1 93 ? 7.364 -5.831 -1.497 1.00 89.75 93 TYR A CA 1
ATOM 712 C C . TYR A 1 93 ? 6.291 -5.217 -0.590 1.00 89.75 93 TYR A C 1
ATOM 714 O O . TYR A 1 93 ? 5.804 -4.137 -0.909 1.00 89.75 93 TYR A O 1
ATOM 722 N N . VAL A 1 94 ? 5.916 -5.850 0.528 1.00 90.06 94 VAL A N 1
ATOM 723 C CA . VAL A 1 94 ? 5.011 -5.265 1.530 1.00 90.06 94 VAL A CA 1
ATOM 724 C C . VAL A 1 94 ? 5.772 -4.902 2.802 1.00 90.06 94 VAL A C 1
ATOM 726 O O . VAL A 1 94 ? 6.403 -5.740 3.440 1.00 90.06 94 VAL A O 1
ATOM 729 N N . LEU A 1 95 ? 5.658 -3.640 3.207 1.00 87.12 95 LEU A N 1
ATOM 730 C CA . LEU A 1 95 ? 6.236 -3.089 4.425 1.00 87.12 95 LEU A CA 1
ATOM 731 C C . LEU A 1 95 ? 5.246 -3.208 5.586 1.00 87.12 95 LEU A C 1
ATOM 733 O O . LEU A 1 95 ? 4.074 -2.863 5.448 1.00 87.12 95 LEU A O 1
ATOM 737 N N . LYS A 1 96 ? 5.729 -3.649 6.750 1.00 85.56 96 LYS A N 1
ATOM 738 C CA . LYS A 1 96 ? 4.966 -3.686 8.007 1.00 85.56 96 LYS A CA 1
ATOM 739 C C . LYS A 1 96 ? 5.429 -2.538 8.899 1.00 85.56 96 LYS A C 1
ATOM 741 O O . LYS A 1 96 ? 6.602 -2.493 9.253 1.00 85.56 96 LYS A O 1
ATOM 746 N N . ILE A 1 97 ? 4.534 -1.611 9.241 1.00 80.62 97 ILE A N 1
ATOM 747 C CA . ILE A 1 97 ? 4.871 -0.414 10.037 1.00 80.62 97 ILE A CA 1
ATOM 748 C C . ILE A 1 97 ? 4.780 -0.665 11.551 1.00 80.62 97 ILE A C 1
ATOM 750 O O . ILE A 1 97 ? 5.421 0.031 12.335 1.00 80.62 97 ILE A O 1
ATOM 754 N N . SER A 1 98 ? 4.026 -1.673 11.977 1.00 72.00 98 SER A N 1
ATOM 755 C CA . SER A 1 98 ? 3.825 -2.011 13.389 1.00 72.00 98 SER A CA 1
ATOM 756 C C . SER A 1 98 ? 3.814 -3.525 13.606 1.00 72.00 98 SER A C 1
ATOM 758 O O . SER A 1 98 ? 3.562 -4.302 12.682 1.00 72.00 98 SER A O 1
ATOM 760 N N . GLU A 1 99 ? 4.097 -3.944 14.840 1.00 66.00 99 GLU A N 1
ATOM 761 C CA . GLU A 1 99 ? 4.073 -5.345 15.267 1.00 66.00 99 GLU A CA 1
ATOM 762 C C . GLU A 1 99 ? 2.775 -5.675 16.027 1.00 66.00 99 GLU A C 1
ATOM 764 O O . GLU A 1 99 ? 2.224 -4.834 16.739 1.00 66.00 99 GLU A O 1
ATOM 769 N N . GLY A 1 100 ? 2.294 -6.916 15.898 1.00 66.38 100 GLY A N 1
ATOM 770 C CA . GLY A 1 100 ? 1.105 -7.424 16.600 1.00 66.38 100 GLY A CA 1
ATOM 771 C C . GLY A 1 100 ? -0.210 -7.296 15.818 1.00 66.38 100 GLY A C 1
ATOM 772 O O . GLY A 1 100 ? -0.216 -7.116 14.604 1.00 66.38 100 GLY A O 1
ATOM 773 N N . ASP A 1 101 ? -1.345 -7.402 16.517 1.00 65.75 101 ASP A N 1
ATOM 774 C CA . ASP A 1 101 ? -2.695 -7.421 15.913 1.00 65.75 101 ASP A CA 1
ATOM 775 C C . ASP A 1 101 ? -3.136 -6.078 15.299 1.00 65.75 101 ASP A C 1
ATOM 777 O O . ASP A 1 101 ? -4.138 -6.008 14.590 1.00 65.75 101 ASP A O 1
ATOM 781 N N . VAL A 1 102 ? -2.363 -5.021 15.547 1.00 67.50 102 VAL A N 1
ATOM 782 C CA . VAL A 1 102 ? -2.504 -3.673 14.973 1.00 67.50 102 VAL A CA 1
ATOM 783 C C . VAL A 1 102 ? -1.418 -3.383 13.930 1.00 67.50 102 VAL A C 1
ATOM 785 O O . VAL A 1 102 ? -1.109 -2.223 13.652 1.00 67.50 102 VAL A O 1
ATOM 788 N N . ALA A 1 103 ? -0.816 -4.432 13.355 1.00 76.81 103 ALA A N 1
ATOM 789 C CA . ALA A 1 103 ? 0.116 -4.314 12.241 1.00 76.81 103 ALA A CA 1
ATOM 790 C C . ALA A 1 103 ? -0.555 -3.624 11.044 1.00 76.81 103 ALA A C 1
ATOM 792 O O . ALA A 1 103 ? -1.553 -4.113 10.515 1.00 76.81 103 ALA A O 1
ATOM 793 N N . GLN A 1 104 ? 0.014 -2.504 10.598 1.00 81.62 104 GLN A N 1
ATOM 794 C CA . GLN A 1 104 ? -0.362 -1.858 9.346 1.00 81.62 104 GLN A CA 1
ATOM 795 C C . GLN A 1 104 ? 0.602 -2.304 8.245 1.00 81.62 104 GLN A C 1
ATOM 797 O O . GLN A 1 104 ? 1.817 -2.125 8.367 1.00 81.62 104 GLN A O 1
ATOM 802 N N . CYS A 1 105 ? 0.058 -2.883 7.174 1.00 86.25 105 CYS A N 1
ATOM 803 C CA . CYS A 1 105 ? 0.824 -3.320 6.013 1.00 86.25 105 CYS A CA 1
ATOM 804 C C . CYS A 1 105 ? 0.599 -2.371 4.842 1.00 86.25 105 CYS A C 1
ATOM 806 O O . CYS A 1 105 ? -0.537 -2.006 4.541 1.00 86.25 105 CYS A O 1
ATOM 808 N N . ILE A 1 106 ? 1.684 -1.995 4.171 1.00 87.00 106 ILE A N 1
ATOM 809 C CA . ILE A 1 106 ? 1.670 -1.088 3.027 1.00 87.00 106 ILE A CA 1
ATOM 810 C C . ILE A 1 106 ? 2.490 -1.671 1.880 1.00 87.00 106 ILE A C 1
ATOM 812 O O . ILE A 1 106 ? 3.603 -2.150 2.072 1.00 87.00 106 ILE A O 1
ATOM 816 N N . SER A 1 107 ? 1.950 -1.589 0.671 1.00 86.44 107 SER A N 1
ATOM 817 C CA . SER A 1 107 ? 2.647 -1.847 -0.582 1.00 86.44 107 SER A CA 1
ATOM 818 C C . SER A 1 107 ? 3.861 -0.928 -0.740 1.00 86.44 107 SER A C 1
ATOM 820 O O . SER A 1 107 ? 3.745 0.294 -0.688 1.00 86.44 107 SER A O 1
ATOM 822 N N . GLY A 1 108 ? 5.024 -1.509 -1.013 1.00 86.88 108 GLY A N 1
ATOM 823 C CA . GLY A 1 108 ? 6.244 -0.790 -1.376 1.00 86.88 108 GLY A CA 1
ATOM 824 C C . GLY A 1 108 ? 6.204 -0.164 -2.775 1.00 86.88 108 GLY A C 1
ATOM 825 O O . GLY A 1 108 ? 7.195 0.426 -3.200 1.00 86.88 108 GLY A O 1
ATOM 826 N N . PHE A 1 109 ? 5.088 -0.287 -3.502 1.00 86.25 109 PHE A N 1
ATOM 827 C CA . PHE A 1 109 ? 4.878 0.366 -4.790 1.00 86.25 109 PHE A CA 1
ATOM 828 C C . PHE A 1 109 ? 4.123 1.682 -4.619 1.00 86.25 109 PHE A C 1
ATOM 830 O O . PHE A 1 109 ? 3.058 1.733 -4.002 1.00 86.25 109 PHE A O 1
ATOM 837 N N . THR A 1 110 ? 4.643 2.734 -5.246 1.00 83.12 110 THR A N 1
ATOM 838 C CA . THR A 1 110 ? 4.003 4.050 -5.309 1.00 83.12 110 THR A CA 1
ATOM 839 C C . THR A 1 110 ? 3.718 4.402 -6.761 1.00 83.12 110 THR A C 1
ATOM 841 O O . THR A 1 110 ? 4.615 4.350 -7.604 1.00 83.12 110 THR A O 1
ATOM 844 N N . ALA A 1 111 ? 2.471 4.769 -7.052 1.00 79.69 111 ALA A N 1
ATOM 845 C CA . ALA A 1 111 ? 2.103 5.309 -8.350 1.00 79.69 111 ALA A CA 1
ATOM 846 C C . ALA A 1 111 ? 2.604 6.755 -8.467 1.00 79.69 111 ALA A C 1
ATOM 848 O O . ALA A 1 111 ? 2.383 7.578 -7.580 1.00 79.69 111 ALA A O 1
ATOM 849 N N . MET A 1 112 ? 3.281 7.065 -9.568 1.00 78.06 112 MET A N 1
ATOM 850 C CA . MET A 1 112 ? 3.719 8.418 -9.892 1.00 78.06 112 MET A CA 1
ATOM 851 C C . MET A 1 112 ? 3.445 8.670 -11.371 1.00 78.06 112 MET A C 1
ATOM 853 O O . MET A 1 112 ? 3.922 7.921 -12.222 1.00 78.06 112 MET A O 1
ATOM 857 N N . ASP A 1 113 ? 2.676 9.716 -11.673 1.00 77.62 113 ASP A N 1
ATOM 858 C CA . ASP A 1 113 ? 2.406 10.123 -13.051 1.00 77.62 113 ASP A CA 1
ATOM 859 C C . ASP A 1 113 ? 3.532 11.043 -13.546 1.00 77.62 113 ASP A C 1
ATOM 861 O O . ASP A 1 113 ? 3.709 12.161 -13.054 1.00 77.62 113 ASP A O 1
ATOM 865 N N . VAL A 1 114 ? 4.344 10.545 -14.482 1.00 80.69 114 VAL A N 1
ATOM 866 C CA . VAL A 1 114 ? 5.450 11.297 -15.089 1.00 80.69 114 VAL A CA 1
ATOM 867 C C . VAL A 1 114 ? 4.991 11.800 -16.459 1.00 80.69 114 VAL A C 1
ATOM 869 O O . VAL A 1 114 ? 4.863 10.990 -17.384 1.00 80.69 114 VAL A O 1
ATOM 872 N N . PRO A 1 115 ? 4.775 13.118 -16.636 1.00 78.31 115 PRO A N 1
ATOM 873 C CA . PRO A 1 115 ? 4.249 13.644 -17.884 1.00 78.31 115 PRO A CA 1
ATOM 874 C C . PRO A 1 115 ? 5.242 13.456 -19.050 1.00 78.31 115 PRO A C 1
ATOM 876 O O . PRO A 1 115 ? 6.465 13.428 -18.851 1.00 78.31 115 PRO A O 1
ATOM 879 N N . PRO A 1 116 ? 4.747 13.362 -20.298 1.00 83.88 116 PRO A N 1
ATOM 880 C CA . PRO A 1 116 ? 5.593 13.365 -21.490 1.00 83.88 116 PRO A CA 1
ATOM 881 C C . PRO A 1 116 ? 6.533 14.587 -21.527 1.00 83.88 116 PRO A C 1
ATOM 883 O O . PRO A 1 116 ? 6.140 15.665 -21.078 1.00 83.88 116 PRO A O 1
ATOM 886 N N . PRO A 1 117 ? 7.756 14.470 -22.084 1.00 87.19 117 PRO A N 1
ATOM 887 C CA . PRO A 1 117 ? 8.296 13.356 -22.879 1.00 87.19 117 PRO A CA 1
ATOM 888 C C . PRO A 1 117 ? 9.068 12.301 -22.067 1.00 87.19 117 PRO A C 1
ATOM 890 O O . PRO A 1 117 ? 9.692 11.424 -22.655 1.00 87.19 117 PRO A O 1
ATOM 893 N N . LEU A 1 118 ? 9.100 12.424 -20.737 1.00 83.12 118 LEU A N 1
ATOM 894 C CA . LEU A 1 118 ? 9.998 11.639 -19.888 1.00 83.12 118 LEU A CA 1
ATOM 895 C C . LEU A 1 118 ? 9.423 10.273 -19.496 1.00 83.12 118 LEU A C 1
ATOM 897 O O . LEU A 1 118 ? 10.200 9.371 -19.211 1.00 83.12 118 LEU A O 1
ATOM 901 N N . GLY A 1 119 ? 8.097 10.110 -19.482 1.00 78.31 119 GLY A N 1
ATOM 902 C CA . GLY A 1 119 ? 7.429 8.842 -19.177 1.00 78.31 119 GLY A CA 1
ATOM 903 C C . GLY A 1 119 ? 7.279 7.909 -20.392 1.00 78.31 119 GLY A C 1
ATOM 904 O O . GLY A 1 119 ? 7.293 8.379 -21.533 1.00 78.31 119 GLY A O 1
ATOM 905 N N . PRO A 1 120 ? 7.080 6.593 -20.176 1.00 81.06 120 PRO A N 1
ATOM 906 C CA . PRO A 1 120 ? 6.906 5.916 -18.884 1.00 81.06 120 PRO A CA 1
ATOM 907 C C . PRO A 1 120 ? 8.239 5.477 -18.243 1.00 81.06 120 PRO A C 1
ATOM 909 O O . PRO A 1 120 ? 9.094 4.899 -18.912 1.00 81.06 120 PRO A O 1
ATOM 912 N N . LEU A 1 121 ? 8.398 5.703 -16.932 1.00 85.31 121 LEU A N 1
ATOM 913 C CA . LEU A 1 121 ? 9.583 5.306 -16.155 1.00 85.31 121 LEU A CA 1
ATOM 914 C C . LEU A 1 121 ? 9.182 4.570 -14.875 1.00 85.31 121 LEU A C 1
ATOM 916 O O . LEU A 1 121 ? 8.165 4.884 -14.265 1.00 85.31 121 LEU A O 1
ATOM 920 N N . TRP A 1 122 ? 10.031 3.636 -14.448 1.00 83.44 122 TRP A N 1
ATOM 921 C CA . TRP A 1 122 ? 9.963 2.995 -13.135 1.00 83.44 122 TRP A CA 1
ATOM 922 C C . TRP A 1 122 ? 11.182 3.410 -12.319 1.00 83.44 122 TRP A C 1
ATOM 924 O O . TRP A 1 122 ? 12.312 3.306 -12.799 1.00 83.44 122 TRP A O 1
ATOM 934 N N . TYR A 1 123 ? 10.960 3.860 -11.086 1.00 85.06 123 TYR A N 1
ATOM 935 C CA . TYR A 1 123 ? 12.036 4.136 -10.142 1.00 85.06 123 TYR A CA 1
ATOM 936 C C . TYR A 1 123 ? 12.179 2.959 -9.177 1.00 85.06 123 TYR A C 1
ATOM 938 O O . TYR A 1 123 ? 11.261 2.655 -8.421 1.00 85.06 123 TYR A O 1
ATOM 946 N N . LEU A 1 124 ? 13.333 2.294 -9.217 1.00 84.38 124 LEU A N 1
ATOM 947 C CA . LEU A 1 124 ? 13.681 1.216 -8.295 1.00 84.38 124 LEU A CA 1
ATOM 948 C C . LEU A 1 124 ? 14.696 1.765 -7.287 1.00 84.38 124 LEU A C 1
ATOM 950 O O . LEU A 1 124 ? 15.879 1.868 -7.630 1.00 84.38 124 LEU A O 1
ATOM 954 N N . PRO A 1 125 ? 14.271 2.162 -6.073 1.00 74.31 125 PRO A N 1
ATOM 955 C CA . PRO A 1 125 ? 15.214 2.584 -5.054 1.00 74.31 125 PRO A CA 1
ATOM 956 C C . PRO A 1 125 ? 16.123 1.405 -4.709 1.00 74.31 125 PRO A C 1
ATOM 958 O O . PRO A 1 125 ? 15.664 0.296 -4.440 1.00 74.31 125 PRO A O 1
ATOM 961 N N . THR A 1 126 ? 17.431 1.641 -4.693 1.00 62.41 126 THR A N 1
ATOM 962 C CA . THR A 1 126 ? 18.371 0.707 -4.079 1.00 62.41 126 THR A CA 1
ATOM 963 C C . THR A 1 126 ? 18.121 0.743 -2.576 1.00 62.41 126 THR A C 1
ATOM 965 O O . THR A 1 126 ? 18.601 1.655 -1.905 1.00 62.41 126 THR A O 1
ATOM 968 N N . ALA A 1 127 ? 17.321 -0.181 -2.050 1.00 52.34 127 ALA A N 1
ATOM 969 C CA . ALA A 1 127 ? 17.130 -0.293 -0.611 1.00 52.34 127 ALA A CA 1
ATOM 970 C C . ALA A 1 127 ? 18.471 -0.692 0.039 1.00 52.34 127 ALA A C 1
ATOM 972 O O . ALA A 1 127 ? 19.009 -1.749 -0.307 1.00 52.34 127 ALA A O 1
ATOM 973 N N . PRO A 1 128 ? 19.037 0.120 0.952 1.00 48.34 128 PRO A N 1
ATOM 974 C CA . PRO A 1 128 ? 20.042 -0.359 1.878 1.00 48.34 128 PRO A CA 1
ATOM 975 C C . PRO A 1 128 ? 19.265 -1.080 2.982 1.00 48.34 128 PRO A C 1
ATOM 977 O O . PRO A 1 128 ? 18.795 -0.442 3.922 1.00 48.34 128 PRO A O 1
ATOM 980 N N . PHE A 1 129 ? 19.021 -2.375 2.809 1.00 44.06 129 PHE A N 1
ATOM 981 C CA . PHE A 1 129 ? 18.662 -3.207 3.954 1.00 44.06 129 PHE A CA 1
ATOM 982 C C . PHE A 1 129 ? 19.905 -3.424 4.819 1.00 44.06 129 PHE A C 1
ATOM 984 O O . PHE A 1 129 ? 20.986 -3.666 4.230 1.00 44.06 129 PHE A O 1
#

Secondary structure (DSSP, 8-state):
--------------S-HHHHHHHHHHHHHHHHHHHHHTTT--HHHHHHHHHHHHHHSPPTTTTTEE-GGGGGGSPPEEEEETTEEEEE-HHHHEEE-S-STT--EEES-------TTT-S---------

InterPro domains:
  IPR001461 Aspartic peptidase A1 [PTHR47966] (46-124)
  IPR007856 Saposin-like type B, region 1 [PF05184] (22-58)
  IPR008139 Saposin B type domain [PS50015] (19-60)
  IPR011001 Saposin-like [SSF47862] (6-58)
  IPR021109 Aspartic peptidase domain superfamily [G3DSA:2.40.70.10] (62-127)
  IPR021109 Aspartic peptidase domain superfamily [SSF50630] (44-124)
  IPR033121 Peptidase family A1 domain [PS51767] (1-129)

pLDDT: mean 74.82, std 16.74, range [31.7, 95.0]